Protein AF-0000000076690853 (afdb_homodimer)

Secondary structure (DSSP, 8-state):
-HHHHHHHHHHHHHHHHHHHHHHHHHHHHHHHHHHH-TTS-HHHHHHHHHHHHHHHHHHHHHHHHHIIIIIITTT-GGGTT----/-HHHHHHHHHHHHHHHHHHHHHHHHHHHHHHHHHHH-TTS-HHHHHHHHHHHHHHHHHHHHHHHHHIIIIIITTT-GGGTT----

Solvent-accessible surface area (backbone atoms only — not comparable to full-atom values): 9169 Å² total; per-residue (Å²): 121,68,64,60,50,32,48,54,52,36,50,50,50,53,50,41,52,51,46,30,21,49,44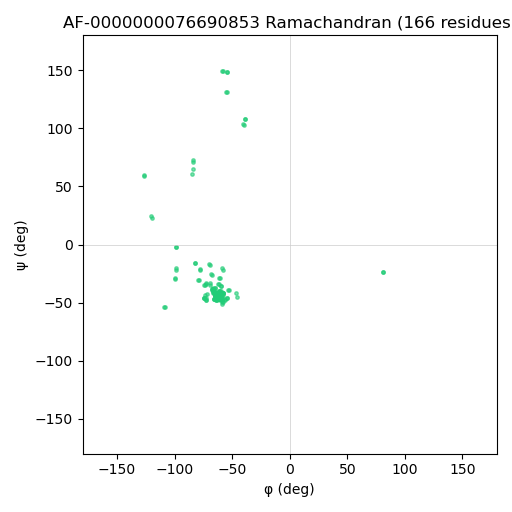,20,27,50,50,49,50,50,55,47,44,56,72,73,48,71,80,54,55,66,67,60,54,48,49,54,52,49,52,49,51,51,46,51,51,54,41,49,50,42,52,51,49,47,44,46,50,58,43,75,37,49,46,39,68,80,63,64,71,64,61,88,124,125,67,66,61,49,32,49,53,54,39,49,50,50,52,50,40,52,50,46,31,21,51,44,20,27,49,50,50,51,50,55,48,44,56,70,73,48,72,80,55,56,68,68,60,54,49,49,55,51,48,53,49,51,52,46,51,52,53,41,49,52,42,51,52,50,48,43,47,51,59,43,75,35,49,47,40,68,80,63,64,70,63,60,88,124

Foldseek 3Di:
DVVVCCVVVVVLVVVLVVLVVVLVVLVVVLVVCCVPCVPDDPVVNVVSVVVNVVSVVVSVVSVVLCCCVCPVCNPVVVVVPCPPD/DPVVCCVVVVVLVVVLVVLVVVLVVLVVVLVVCCVPCVPDDPVVNVVSVVVNVVSVVVSVVSVVLCCCVCPVCNPVVVVVPCPPD

Structure (mmCIF, N/CA/C/O backbone):
data_AF-0000000076690853-model_v1
#
loop_
_entity.id
_entity.type
_entity.pdbx_description
1 polymer 'Uncharacterized protein'
#
loop_
_atom_site.group_PDB
_atom_site.id
_atom_site.type_symbol
_atom_site.label_atom_id
_atom_site.label_alt_id
_atom_site.label_comp_id
_atom_site.label_asym_id
_atom_site.label_entity_id
_atom_site.label_seq_id
_atom_site.pdbx_PDB_ins_code
_atom_site.Cartn_x
_atom_site.Cartn_y
_atom_site.Cartn_z
_atom_site.occupancy
_atom_site.B_iso_or_equiv
_atom_site.auth_seq_id
_atom_site.auth_comp_id
_atom_site.auth_asym_id
_atom_site.auth_atom_id
_atom_site.pdbx_PDB_model_num
ATOM 1 N N . MET A 1 1 ? -2.826 19.141 23.984 1 40.16 1 MET A N 1
ATOM 2 C CA . MET A 1 1 ? -3.693 18.828 22.859 1 40.16 1 MET A CA 1
ATOM 3 C C . MET A 1 1 ? -2.967 17.953 21.844 1 40.16 1 MET A C 1
ATOM 5 O O . MET A 1 1 ? -3.541 17.578 20.828 1 40.16 1 MET A O 1
ATOM 9 N N . SER A 1 2 ? -1.545 18.219 21.719 1 51.78 2 SER A N 1
ATOM 10 C CA . SER A 1 2 ? -0.479 17.844 20.797 1 51.78 2 SER A CA 1
ATOM 11 C C . SER A 1 2 ? -0.319 16.328 20.719 1 51.78 2 SER A C 1
ATOM 13 O O . SER A 1 2 ? -0.206 15.758 19.625 1 51.78 2 SER A O 1
ATOM 15 N N . GLN A 1 3 ? -0.373 15.719 22 1 55.03 3 GLN A N 1
ATOM 16 C CA . GLN A 1 3 ? -0.066 14.297 22.078 1 55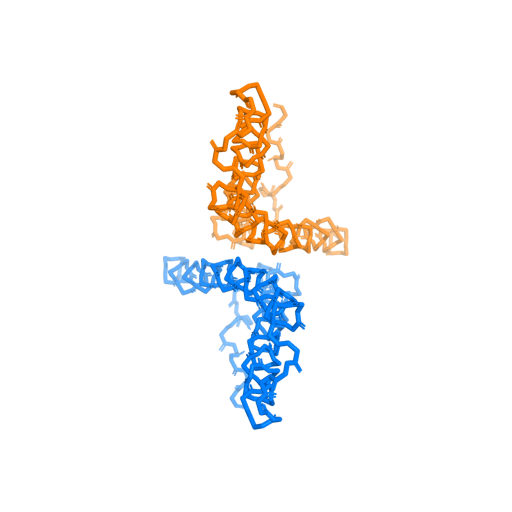.03 3 GLN A CA 1
ATOM 17 C C . GLN A 1 3 ? -1.212 13.453 21.531 1 55.03 3 GLN A C 1
ATOM 19 O O . GLN A 1 3 ? -0.983 12.492 20.797 1 55.03 3 GLN A O 1
ATOM 24 N N . LEU A 1 4 ? -2.445 13.766 21.922 1 53.78 4 LEU A N 1
ATOM 25 C CA . LEU A 1 4 ? -3.621 13.008 21.516 1 53.78 4 LEU A CA 1
ATOM 26 C C . LEU A 1 4 ? -3.828 13.102 20 1 53.78 4 LEU A C 1
ATOM 28 O O . LEU A 1 4 ? -4.188 12.117 19.359 1 53.78 4 LEU A O 1
ATOM 32 N N . MET A 1 5 ? -3.643 14.312 19.531 1 58.56 5 MET A N 1
ATOM 33 C CA . MET A 1 5 ? -3.779 14.477 18.094 1 58.56 5 MET A CA 1
ATOM 34 C C . MET A 1 5 ? -2.752 13.625 17.344 1 58.56 5 MET A C 1
ATOM 36 O O . MET A 1 5 ? -3.062 13.031 16.312 1 58.56 5 MET A O 1
ATOM 40 N N . ASN A 1 6 ? -1.635 13.586 18.094 1 63.97 6 ASN A N 1
ATOM 41 C CA . ASN A 1 6 ? -0.588 12.766 17.484 1 63.97 6 ASN A CA 1
ATOM 42 C C . ASN A 1 6 ? -0.953 11.289 17.5 1 63.97 6 ASN A C 1
ATOM 44 O O . ASN A 1 6 ? -0.73 10.578 16.516 1 63.97 6 ASN A O 1
ATOM 48 N N . ASP A 1 7 ? -1.689 11.008 18.641 1 75.94 7 ASP A N 1
ATOM 49 C CA . ASP A 1 7 ? -1.991 9.586 18.766 1 75.94 7 ASP A CA 1
ATOM 50 C C . ASP A 1 7 ? -3.07 9.172 17.766 1 75.94 7 ASP A C 1
ATOM 52 O O . ASP A 1 7 ? -2.949 8.133 17.109 1 75.94 7 ASP A O 1
ATOM 56 N N . THR A 1 8 ? -4.074 10.008 17.656 1 80.56 8 THR A N 1
ATOM 57 C CA . THR A 1 8 ? -5.191 9.641 16.797 1 80.56 8 THR A CA 1
ATOM 58 C C . THR A 1 8 ? -4.789 9.734 15.32 1 80.56 8 THR A C 1
ATOM 60 O O . THR A 1 8 ? -4.965 8.781 14.562 1 80.56 8 THR A O 1
ATOM 63 N N . TYR A 1 9 ? -4.164 10.844 14.984 1 83.81 9 TYR A N 1
ATOM 64 C CA . TYR A 1 9 ? -3.801 11.039 13.586 1 83.81 9 TYR A CA 1
ATOM 65 C C . TYR A 1 9 ? -2.648 10.125 13.195 1 83.81 9 TYR A C 1
ATOM 67 O O . TYR A 1 9 ? -2.588 9.648 12.055 1 83.81 9 TYR A O 1
ATOM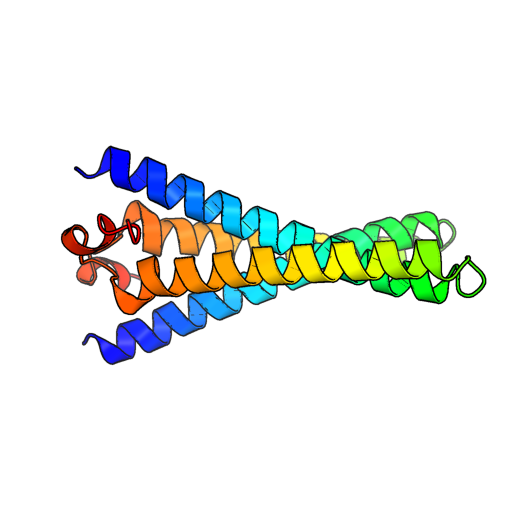 75 N N . GLY A 1 10 ? -1.83 9.945 14.18 1 88.81 10 GLY A N 1
ATOM 76 C CA . GLY A 1 10 ? -0.761 8.984 13.93 1 88.81 10 GLY A CA 1
ATOM 77 C C . GLY A 1 10 ? -1.261 7.57 13.727 1 88.81 10 GLY A C 1
ATOM 78 O O . GLY A 1 10 ? -0.821 6.875 12.812 1 88.81 10 GLY A O 1
ATOM 79 N N . ALA A 1 11 ? -2.094 7.184 14.57 1 91.56 11 ALA A N 1
ATOM 80 C CA . ALA A 1 11 ? -2.678 5.852 14.445 1 91.56 11 ALA A CA 1
ATOM 81 C C . ALA A 1 11 ? -3.428 5.703 13.125 1 91.56 11 ALA A C 1
ATOM 83 O O . ALA A 1 11 ? -3.334 4.664 12.461 1 91.56 11 ALA A O 1
ATOM 84 N N . PHE A 1 12 ? -4.168 6.703 12.773 1 91.75 12 PHE A N 1
ATOM 85 C CA . PHE A 1 12 ? -4.906 6.664 11.516 1 91.75 12 PHE A CA 1
ATOM 86 C C . PHE A 1 12 ? -3.951 6.582 10.328 1 91.75 12 PHE A C 1
ATOM 88 O O . PHE A 1 12 ? -4.191 5.828 9.383 1 91.75 12 PHE A O 1
ATOM 95 N N . LEU A 1 13 ? -2.885 7.359 10.383 1 93.56 13 LEU A N 1
ATOM 96 C CA . LEU A 1 13 ? -1.903 7.328 9.305 1 93.56 13 LEU A CA 1
ATOM 97 C C . LEU A 1 13 ? -1.302 5.938 9.156 1 93.56 13 LEU A C 1
ATOM 99 O O . LEU A 1 13 ? -1.271 5.383 8.055 1 93.56 13 LEU A O 1
ATOM 103 N N . ILE A 1 14 ? -0.894 5.332 10.242 1 95.69 14 ILE A N 1
ATOM 104 C CA . ILE A 1 14 ? -0.292 4.004 10.195 1 95.69 14 ILE A CA 1
ATOM 105 C C . ILE A 1 14 ? -1.308 2.992 9.664 1 95.69 14 ILE A C 1
ATOM 107 O O . ILE A 1 14 ? -0.981 2.162 8.812 1 95.69 14 ILE A O 1
ATOM 111 N N . GLY A 1 15 ? -2.5 3.092 10.172 1 96.19 15 GLY A N 1
ATOM 112 C CA . GLY A 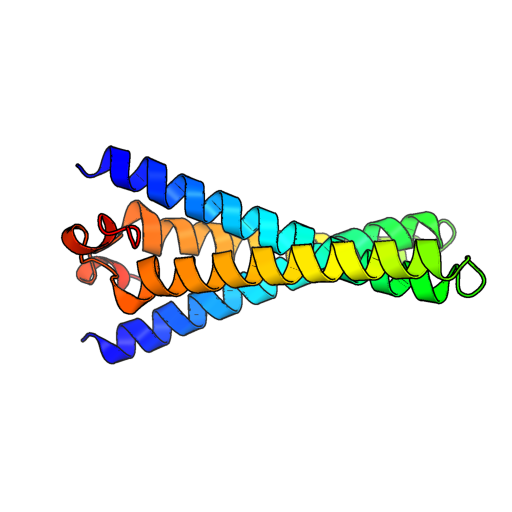1 15 ? -3.543 2.189 9.703 1 96.19 15 GLY A CA 1
ATOM 113 C C . GLY A 1 15 ? -3.812 2.305 8.219 1 96.19 15 GLY A C 1
ATOM 114 O O . GLY A 1 15 ? -3.984 1.295 7.531 1 96.19 15 GLY A O 1
ATOM 115 N N . ALA A 1 16 ? -3.855 3.465 7.754 1 97.38 16 ALA A N 1
ATOM 116 C CA . ALA A 1 16 ? -4.105 3.695 6.332 1 97.38 16 ALA A CA 1
ATOM 117 C C . ALA A 1 16 ? -2.957 3.168 5.48 1 97.38 16 ALA A C 1
ATOM 119 O O . ALA A 1 16 ? -3.182 2.619 4.398 1 97.38 16 ALA A O 1
ATOM 120 N N . LEU A 1 17 ? -1.739 3.354 5.914 1 97.88 17 LEU A N 1
ATOM 121 C CA . LEU A 1 17 ? -0.58 2.861 5.176 1 97.88 17 LEU A CA 1
ATOM 122 C C . LEU A 1 17 ? -0.568 1.338 5.137 1 97.88 17 LEU A C 1
ATOM 124 O O . LEU A 1 17 ? -0.312 0.742 4.086 1 97.88 17 LEU A O 1
ATOM 128 N N . VAL A 1 18 ? -0.886 0.718 6.227 1 97.5 18 VAL A N 1
ATOM 129 C CA . VAL A 1 18 ? -0.954 -0.738 6.297 1 97.5 18 VAL A CA 1
ATOM 130 C C . VAL A 1 18 ? -2.082 -1.246 5.402 1 97.5 18 VAL A C 1
ATOM 132 O O . VAL A 1 18 ? -1.9 -2.203 4.645 1 97.5 18 VAL A O 1
ATOM 135 N N . ALA A 1 19 ? -3.199 -0.619 5.52 1 98.19 19 ALA A N 1
ATOM 136 C CA . ALA A 1 19 ? -4.328 -1.001 4.672 1 98.19 19 ALA A CA 1
ATOM 137 C C . ALA A 1 19 ? -3.969 -0.882 3.193 1 98.19 19 ALA A C 1
ATOM 139 O O . ALA A 1 19 ? -4.344 -1.736 2.387 1 98.19 19 ALA A O 1
ATOM 140 N N . THR A 1 20 ? -3.283 0.15 2.807 1 98.5 20 THR A N 1
ATOM 141 C CA . THR A 1 20 ? -2.859 0.351 1.424 1 98.5 20 THR A CA 1
ATOM 142 C C . THR A 1 20 ? -1.92 -0.765 0.978 1 98.5 20 THR A C 1
ATOM 144 O O . THR A 1 20 ? -2.051 -1.287 -0.131 1 98.5 20 THR A O 1
ATOM 147 N N . PHE A 1 21 ? -0.998 -1.141 1.858 1 98.31 21 PHE A N 1
ATOM 148 C CA . PHE A 1 21 ? -0.069 -2.232 1.592 1 98.31 21 PHE A CA 1
ATOM 149 C C . PHE A 1 21 ? -0.82 -3.539 1.364 1 98.31 21 PHE A C 1
ATOM 151 O O . PHE A 1 21 ? -0.569 -4.242 0.384 1 98.31 21 PHE A O 1
ATOM 158 N N . ILE A 1 22 ? -1.744 -3.814 2.195 1 98.12 22 ILE A N 1
ATOM 159 C CA . ILE A 1 22 ? -2.531 -5.039 2.115 1 98.12 22 ILE A CA 1
ATOM 160 C C . ILE A 1 22 ? -3.404 -5.012 0.862 1 98.12 22 ILE A C 1
ATOM 162 O O . ILE A 1 22 ? -3.572 -6.035 0.195 1 98.12 22 ILE A O 1
ATOM 166 N N . SER A 1 23 ? -3.898 -3.85 0.581 1 98.38 23 SER A N 1
ATOM 167 C CA . SER A 1 23 ? -4.715 -3.709 -0.619 1 98.38 23 SER A CA 1
ATOM 168 C C . SER A 1 23 ? -3.916 -4.035 -1.875 1 98.38 23 SER A C 1
ATOM 170 O O . SER A 1 23 ? -4.449 -4.609 -2.826 1 98.38 23 SER A O 1
ATOM 172 N N . GLY A 1 24 ? -2.678 -3.607 -1.961 1 98 24 GLY A N 1
ATOM 173 C CA . GLY A 1 24 ? -1.812 -4.023 -3.053 1 98 24 GLY A CA 1
ATOM 174 C C . GLY A 1 24 ? -1.676 -5.531 -3.166 1 98 24 GLY A C 1
ATOM 175 O O . GLY A 1 24 ? -1.86 -6.094 -4.246 1 98 24 GLY A O 1
ATOM 176 N N . MET A 1 25 ? -1.431 -6.121 -2.047 1 97.38 25 MET A N 1
ATOM 177 C CA . MET A 1 25 ? -1.332 -7.578 -2.006 1 97.38 25 MET A CA 1
ATOM 178 C C . MET A 1 25 ? -2.621 -8.227 -2.504 1 97.38 25 MET A C 1
ATOM 180 O O . MET A 1 25 ? -2.582 -9.148 -3.322 1 97.38 25 MET A O 1
ATOM 184 N N . ASN A 1 26 ? -3.734 -7.793 -1.986 1 97.88 26 ASN A N 1
ATOM 185 C CA . ASN A 1 26 ? -5.031 -8.359 -2.346 1 97.88 26 ASN A CA 1
ATOM 186 C C . ASN A 1 26 ? -5.309 -8.219 -3.838 1 97.88 26 ASN A C 1
ATOM 188 O O . ASN A 1 26 ? -5.91 -9.109 -4.449 1 97.88 26 ASN A O 1
ATOM 192 N N . THR A 1 27 ? -4.887 -7.152 -4.41 1 97.94 27 THR A N 1
ATOM 193 C CA . THR A 1 27 ? -5.082 -6.93 -5.836 1 97.94 27 THR A CA 1
ATOM 194 C C . THR A 1 27 ? -4.328 -7.977 -6.652 1 97.94 27 THR A C 1
ATOM 196 O O . THR A 1 27 ? -4.902 -8.609 -7.547 1 97.94 27 THR A O 1
ATOM 199 N N . LEU A 1 28 ? -3.066 -8.195 -6.297 1 96.94 28 LEU A N 1
ATOM 200 C CA . LEU A 1 28 ? -2.293 -9.195 -7.031 1 96.94 28 LEU A CA 1
ATOM 201 C C . LEU A 1 28 ? -2.844 -10.594 -6.797 1 96.94 28 LEU A C 1
ATOM 203 O O . LEU A 1 28 ? -2.93 -11.398 -7.73 1 96.94 28 LEU A O 1
ATOM 207 N N . GLN A 1 29 ? -3.262 -10.82 -5.578 1 95.62 29 GLN A N 1
ATOM 208 C CA . GLN A 1 29 ? -3.857 -12.117 -5.27 1 95.62 29 GLN A CA 1
ATOM 209 C C . GLN A 1 29 ? -5.102 -12.367 -6.117 1 95.62 29 GLN A C 1
ATOM 211 O O . GLN A 1 29 ? -5.328 -13.484 -6.59 1 95.62 29 GLN A O 1
ATOM 216 N N . THR A 1 30 ? -5.844 -11.359 -6.211 1 96.94 30 THR A N 1
ATOM 217 C CA . THR A 1 30 ? -7.059 -11.484 -7.008 1 96.94 30 THR A CA 1
ATOM 218 C C . THR A 1 30 ? -6.723 -11.734 -8.477 1 96.94 30 THR A C 1
ATOM 220 O O . THR A 1 30 ? -7.324 -12.602 -9.117 1 96.94 30 THR A O 1
ATOM 223 N N . ILE A 1 31 ? -5.781 -11.055 -9.031 1 95.62 31 ILE A N 1
ATOM 224 C CA . ILE A 1 31 ? -5.359 -11.242 -10.414 1 95.62 31 ILE A CA 1
ATOM 225 C C . ILE A 1 31 ? -4.871 -12.672 -10.617 1 95.62 31 ILE A C 1
ATOM 227 O O . ILE A 1 31 ? -5.254 -13.336 -11.578 1 95.62 31 ILE A O 1
ATOM 231 N N . LEU A 1 32 ? -4.129 -13.164 -9.727 1 94 32 LEU A N 1
ATOM 232 C CA . LEU A 1 32 ? -3.6 -14.523 -9.812 1 94 32 LEU A CA 1
ATOM 233 C C . LEU A 1 32 ? -4.719 -15.547 -9.688 1 94 32 LEU A C 1
ATOM 235 O O . LEU A 1 32 ? -4.68 -16.594 -10.336 1 94 32 LEU A O 1
ATOM 239 N N . TYR A 1 33 ? -5.652 -15.234 -8.805 1 95.19 33 TYR A N 1
ATOM 240 C CA . TYR A 1 33 ? -6.789 -16.125 -8.625 1 95.19 33 TYR A CA 1
ATOM 241 C C . TYR A 1 33 ? -7.488 -16.391 -9.953 1 95.19 33 TYR A C 1
ATOM 243 O O . TYR A 1 33 ? -7.762 -17.547 -10.297 1 95.19 33 TYR A O 1
ATOM 251 N N . PHE A 1 34 ? -7.734 -15.43 -10.719 1 95.62 34 PHE A N 1
ATOM 252 C CA . PHE A 1 34 ? -8.5 -15.602 -11.945 1 95.62 34 PHE A CA 1
ATOM 253 C C . PHE A 1 34 ? -7.633 -16.21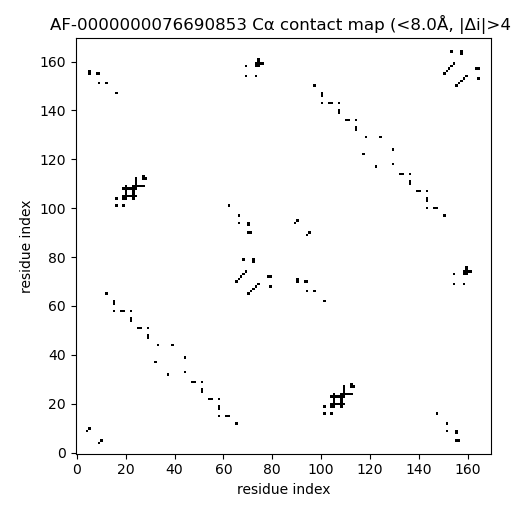9 -13.039 1 95.62 34 PHE A C 1
ATOM 255 O O . PHE A 1 34 ? -8.148 -16.812 -13.984 1 95.62 34 PHE A O 1
ATOM 262 N N . ARG A 1 35 ? -6.32 -16.078 -12.891 1 93.56 35 ARG A N 1
ATOM 263 C CA . ARG A 1 35 ? -5.402 -16.719 -13.828 1 93.56 35 ARG A CA 1
ATOM 264 C C . ARG A 1 35 ? -5.246 -18.203 -13.516 1 93.56 35 ARG A C 1
ATOM 266 O O . ARG A 1 35 ? -5.148 -19.031 -14.43 1 93.56 35 ARG A O 1
ATOM 273 N N . LEU A 1 36 ? -5.359 -18.609 -12.289 1 92.25 36 LEU A N 1
ATOM 274 C CA . LEU A 1 36 ? -5.059 -19.969 -11.867 1 92.25 36 LEU A CA 1
ATOM 275 C C . LEU A 1 36 ? -6.336 -20.781 -11.742 1 92.25 36 LEU A C 1
ATOM 277 O O . LEU A 1 36 ? -6.316 -22.016 -11.922 1 92.25 36 LEU A O 1
ATOM 281 N N . TYR A 1 37 ? -7.402 -20.156 -11.43 1 93.12 37 TYR A N 1
ATOM 282 C CA . TYR A 1 37 ? -8.641 -20.891 -11.18 1 93.12 37 TYR A CA 1
ATOM 283 C C . TYR A 1 37 ? -9.781 -20.344 -12.031 1 93.12 37 TYR A C 1
ATOM 285 O O . TYR A 1 37 ? -10.836 -19.984 -11.5 1 93.12 37 TYR A O 1
ATOM 293 N N . PRO A 1 38 ? -9.648 -20.359 -13.336 1 93 38 PRO A N 1
ATOM 294 C CA . PRO A 1 38 ? -10.68 -19.812 -14.227 1 93 38 PRO A CA 1
ATOM 295 C C . PRO A 1 38 ? -11.953 -20.672 -14.242 1 93 38 PRO A C 1
ATOM 297 O O . PRO A 1 38 ? -13.023 -20.172 -14.617 1 93 38 PRO A O 1
ATOM 300 N N . ASP A 1 39 ? -11.867 -21.891 -13.773 1 95.88 39 ASP A N 1
ATOM 301 C CA . ASP A 1 39 ? -12.992 -22.812 -13.883 1 95.88 39 ASP A CA 1
ATOM 302 C C . ASP A 1 39 ? -13.789 -22.859 -12.578 1 95.88 39 ASP A C 1
ATOM 304 O O . ASP A 1 39 ? -14.781 -23.578 -12.484 1 95.88 39 ASP A O 1
ATOM 308 N N . ASP A 1 40 ? -13.398 -22.188 -11.625 1 95.31 40 ASP A N 1
ATOM 309 C CA . ASP A 1 40 ? -14.125 -22.156 -10.359 1 95.31 40 ASP A CA 1
ATOM 310 C C . ASP A 1 40 ? -15.555 -21.672 -10.562 1 95.31 40 ASP A C 1
ATOM 312 O O . ASP A 1 40 ? -15.828 -20.906 -11.492 1 95.31 40 ASP A O 1
ATOM 316 N N . PRO A 1 41 ? -16.422 -22.141 -9.766 1 96.69 41 PRO A N 1
ATOM 317 C CA . PRO A 1 41 ? -17.812 -21.688 -9.867 1 96.69 41 PRO A CA 1
ATOM 318 C C . PRO A 1 41 ? -17.938 -20.172 -9.797 1 96.69 41 PRO A C 1
ATOM 320 O O . PRO A 1 41 ? -17.141 -19.5 -9.133 1 96.69 41 PRO A O 1
ATOM 323 N N . SER A 1 42 ? -18.906 -19.672 -10.469 1 96.12 42 SER A N 1
ATOM 324 C CA . SER A 1 42 ? -19.125 -18.234 -10.586 1 96.12 42 SER A CA 1
ATOM 325 C C . SER A 1 42 ? -19.359 -17.594 -9.219 1 96.12 42 SER A C 1
ATOM 327 O O . SER A 1 42 ? -18.984 -16.453 -8.992 1 96.12 42 SER A O 1
ATOM 329 N N . LYS A 1 43 ? -19.906 -18.375 -8.305 1 96.81 43 LYS A N 1
ATOM 330 C CA . LYS A 1 43 ? -20.172 -17.844 -6.977 1 96.81 43 LYS A CA 1
ATOM 331 C C . LYS A 1 43 ? -18.891 -17.484 -6.254 1 96.81 43 LYS A C 1
ATOM 333 O O . LYS A 1 43 ? -18.797 -16.453 -5.59 1 96.81 43 LYS A O 1
ATOM 338 N N . LEU A 1 44 ? -17.875 -18.375 -6.324 1 96 44 LEU A N 1
ATOM 339 C CA . LEU A 1 44 ? -16.578 -18.125 -5.703 1 96 44 LEU A CA 1
ATOM 340 C C . LEU A 1 44 ? -15.867 -16.953 -6.383 1 96 44 LEU A C 1
ATOM 342 O O . LEU A 1 44 ? -15.281 -16.109 -5.715 1 96 44 LEU A O 1
ATOM 346 N N . GLN A 1 45 ? -15.945 -16.922 -7.637 1 97.12 45 GLN A N 1
ATOM 347 C CA . GLN A 1 45 ? -15.367 -15.82 -8.391 1 97.12 45 GLN A CA 1
ATOM 348 C C . GLN A 1 45 ? -16 -14.484 -7.992 1 97.12 45 GLN A C 1
ATOM 350 O O . GLN A 1 45 ? -15.305 -13.484 -7.848 1 97.12 45 GLN A O 1
ATOM 355 N N . ALA A 1 46 ? -17.234 -14.539 -7.812 1 96.94 46 ALA A N 1
ATOM 356 C CA . ALA A 1 46 ? -17.953 -13.328 -7.402 1 96.94 46 ALA A CA 1
ATOM 357 C C . ALA A 1 46 ? -17.516 -12.875 -6.012 1 96.94 46 ALA A C 1
ATOM 359 O O . ALA A 1 46 ? -17.391 -11.68 -5.75 1 96.94 46 ALA A O 1
ATOM 360 N N . LEU A 1 47 ? -17.266 -13.828 -5.141 1 97.19 47 LEU A N 1
ATOM 361 C CA . LEU A 1 47 ? -16.828 -13.516 -3.787 1 97.19 47 LEU A CA 1
ATOM 362 C C . LEU A 1 47 ? -15.453 -12.836 -3.809 1 97.19 47 LEU A C 1
ATOM 364 O O . LEU A 1 47 ? -15.242 -11.836 -3.115 1 97.19 47 LEU A O 1
ATOM 368 N N . VAL A 1 48 ? -14.586 -13.352 -4.605 1 97.06 48 VAL A N 1
ATOM 369 C CA . VAL A 1 48 ? -13.242 -12.805 -4.719 1 97.06 48 VAL A CA 1
ATOM 370 C C . VAL A 1 48 ? -13.312 -11.367 -5.234 1 97.06 48 VAL A C 1
ATOM 372 O O . VAL A 1 48 ? -12.648 -10.477 -4.699 1 97.06 48 VAL A O 1
ATOM 375 N N . VAL A 1 49 ? -14.117 -11.117 -6.211 1 97.31 49 VAL A N 1
ATOM 376 C CA . VAL A 1 49 ? -14.273 -9.789 -6.785 1 97.31 49 VAL A CA 1
ATOM 377 C C . VAL A 1 49 ? -14.891 -8.852 -5.75 1 97.31 49 VAL A C 1
ATOM 379 O O . VAL A 1 49 ? -14.484 -7.691 -5.629 1 97.31 49 VAL A O 1
ATOM 382 N N . ALA A 1 50 ? -15.844 -9.367 -5.027 1 97.81 50 ALA A N 1
ATOM 383 C CA . ALA A 1 50 ? -16.516 -8.547 -4.016 1 97.81 50 ALA A CA 1
ATOM 384 C C . ALA A 1 50 ? -15.539 -8.117 -2.928 1 97.81 50 ALA A C 1
ATOM 386 O O . ALA A 1 50 ? -15.555 -6.961 -2.496 1 97.81 50 ALA A O 1
ATOM 387 N N . VAL A 1 51 ? -14.711 -9.039 -2.449 1 97.88 51 VAL A N 1
ATOM 388 C CA . VAL A 1 51 ? -13.727 -8.734 -1.417 1 97.88 51 VAL A CA 1
ATOM 389 C C . VAL A 1 51 ? -12.75 -7.68 -1.931 1 97.88 51 VAL A C 1
ATOM 391 O O . VAL A 1 51 ? -12.406 -6.738 -1.211 1 97.88 51 VAL A O 1
ATOM 394 N N . LEU A 1 52 ? -12.312 -7.84 -3.174 1 98 52 LEU A N 1
ATOM 395 C CA . LEU A 1 52 ? -11.406 -6.859 -3.764 1 98 52 LEU A CA 1
ATOM 396 C C . LEU A 1 52 ? -12.062 -5.48 -3.822 1 98 52 LEU A C 1
ATOM 398 O O . LEU A 1 52 ? -11.438 -4.477 -3.469 1 98 52 LEU A O 1
ATOM 402 N N . CYS A 1 53 ? -13.32 -5.453 -4.289 1 97.81 53 CYS A N 1
ATOM 403 C CA . CYS A 1 53 ? -14.039 -4.188 -4.418 1 97.81 53 CYS A CA 1
ATOM 404 C C . CYS A 1 53 ? -14.203 -3.514 -3.062 1 97.81 53 CYS A C 1
ATOM 406 O O . CYS A 1 53 ? -14.016 -2.303 -2.938 1 97.81 53 CYS A O 1
ATOM 408 N N . LEU A 1 54 ? -14.57 -4.273 -2.066 1 98.19 54 LEU A N 1
ATOM 409 C CA . LEU A 1 54 ? -14.719 -3.736 -0.718 1 98.19 54 LEU A CA 1
ATOM 410 C C . LEU A 1 54 ? -13.398 -3.201 -0.19 1 98.19 54 LEU A C 1
ATOM 412 O O . LEU A 1 54 ? -13.352 -2.121 0.404 1 98.19 54 LEU A O 1
ATOM 416 N N . ASP A 1 55 ? -12.406 -3.967 -0.417 1 98.25 55 ASP A N 1
ATOM 417 C CA . ASP A 1 55 ? -11.07 -3.582 0.032 1 98.25 55 ASP A CA 1
ATOM 418 C C . ASP A 1 55 ? -10.617 -2.289 -0.642 1 98.25 55 ASP A C 1
ATOM 420 O O . ASP A 1 55 ? -10.117 -1.376 0.024 1 98.25 55 ASP A O 1
ATOM 424 N N . LEU A 1 56 ? -10.781 -2.119 -1.978 1 97.62 56 LEU A N 1
ATOM 425 C CA . LEU A 1 56 ? -10.375 -0.93 -2.719 1 97.62 56 LEU A CA 1
ATOM 426 C C . LEU A 1 56 ? -11.203 0.28 -2.297 1 97.62 56 LEU A C 1
ATOM 428 O O . LEU A 1 56 ? -10.68 1.394 -2.209 1 97.62 56 LEU A O 1
ATOM 432 N N . ALA A 1 57 ? -12.5 0.056 -2.059 1 97.31 57 ALA A N 1
ATOM 433 C CA . ALA A 1 57 ? -13.352 1.137 -1.577 1 97.31 57 ALA A CA 1
ATOM 434 C C . ALA A 1 57 ? -12.906 1.625 -0.203 1 97.31 57 ALA A C 1
ATOM 436 O O . ALA A 1 57 ? -12.789 2.832 0.028 1 97.31 57 ALA A O 1
ATOM 437 N N . HIS A 1 58 ? -12.672 0.597 0.661 1 97.75 58 HIS A N 1
ATOM 438 C CA . HIS A 1 58 ? -12.195 0.913 2.004 1 97.75 58 HIS A CA 1
ATOM 439 C C . HIS A 1 58 ? -10.875 1.67 1.954 1 97.75 58 HIS A C 1
ATOM 441 O O . HIS A 1 58 ? -10.719 2.697 2.617 1 97.75 58 HIS A O 1
ATOM 447 N N . THR A 1 59 ? -9.93 1.231 1.152 1 97.5 59 THR A N 1
ATOM 448 C CA . THR A 1 59 ? -8.633 1.878 0.993 1 97.5 59 THR A CA 1
ATOM 449 C C . THR A 1 59 ? -8.789 3.271 0.393 1 97.5 59 THR A C 1
ATOM 451 O O . THR A 1 59 ? -8.117 4.215 0.812 1 97.5 59 THR A O 1
ATOM 454 N N . GLY A 1 60 ? -9.656 3.424 -0.607 1 97.38 60 GLY A N 1
ATOM 455 C CA . GLY A 1 60 ? -9.938 4.727 -1.182 1 97.38 60 GLY A CA 1
ATOM 456 C C . GLY A 1 60 ? -10.461 5.727 -0.164 1 97.38 60 GLY A C 1
ATOM 457 O O . GLY A 1 60 ? -10.109 6.906 -0.209 1 97.38 60 GLY A O 1
ATOM 458 N N . LEU A 1 61 ? -11.328 5.297 0.693 1 96.81 61 LEU A N 1
ATOM 459 C CA . LEU A 1 61 ? -11.844 6.152 1.755 1 96.81 61 LEU A CA 1
ATOM 460 C C . LEU A 1 61 ? -10.727 6.613 2.678 1 96.81 61 LEU A C 1
ATOM 462 O O . LEU A 1 61 ? -10.711 7.766 3.117 1 96.81 61 LEU A O 1
ATOM 466 N N . HIS A 1 62 ? -9.781 5.668 2.982 1 97.25 62 HIS A N 1
ATOM 467 C CA . HIS A 1 62 ? -8.625 6.047 3.789 1 97.25 62 HIS A CA 1
ATOM 468 C C . HIS A 1 62 ? -7.801 7.129 3.098 1 97.25 62 HIS A C 1
ATOM 470 O O . HIS A 1 62 ? -7.375 8.094 3.736 1 97.25 62 HIS A O 1
ATOM 476 N N . TRP A 1 63 ? -7.621 6.973 1.808 1 96.88 63 TRP A N 1
ATOM 477 C CA . TRP A 1 63 ? -6.84 7.949 1.059 1 96.88 63 TRP A CA 1
ATOM 478 C C . TRP A 1 63 ? -7.527 9.312 1.058 1 96.88 63 TRP A C 1
ATOM 480 O O . TRP A 1 63 ? -6.875 10.344 1.227 1 96.88 63 TRP A O 1
ATOM 490 N N . ASP A 1 64 ? -8.82 9.32 0.87 1 95.25 64 ASP A N 1
ATOM 491 C CA . ASP A 1 64 ? -9.594 10.562 0.903 1 95.25 64 ASP A CA 1
ATOM 492 C C . ASP A 1 64 ? -9.461 11.258 2.258 1 95.25 64 ASP A C 1
ATOM 494 O O . ASP A 1 64 ? -9.273 12.469 2.322 1 95.25 64 ASP A O 1
ATOM 498 N N . THR A 1 65 ? -9.578 10.461 3.264 1 93.31 65 THR A N 1
ATOM 499 C CA . THR A 1 65 ? -9.5 11.016 4.613 1 93.31 65 THR A CA 1
ATOM 500 C C . THR A 1 65 ? -8.102 11.555 4.895 1 93.31 65 THR A C 1
ATOM 502 O O . THR A 1 65 ? -7.953 12.617 5.5 1 93.31 65 THR A O 1
ATOM 505 N N . LEU A 1 66 ? -7.09 10.852 4.445 1 92.94 66 LEU A N 1
ATOM 506 C CA . LEU A 1 66 ? -5.727 11.344 4.594 1 92.94 66 LEU A CA 1
ATOM 507 C C . LEU A 1 66 ? -5.547 12.672 3.877 1 92.94 66 LEU A C 1
ATOM 509 O O . LEU A 1 66 ? -4.918 13.594 4.41 1 92.94 66 LEU A O 1
ATOM 513 N N . TRP A 1 67 ? -6.082 12.719 2.658 1 92.25 67 TRP A N 1
ATOM 514 C CA . TRP A 1 67 ? -5.996 13.961 1.896 1 92.25 67 TRP A CA 1
ATOM 515 C C . TRP A 1 67 ? -6.66 15.109 2.648 1 92.25 67 TRP A C 1
ATOM 517 O O . TRP A 1 67 ? -6.078 16.188 2.775 1 92.25 67 TRP A O 1
ATOM 527 N N . TYR A 1 68 ? -7.797 14.883 3.133 1 87.88 68 TYR A N 1
ATOM 528 C CA . TYR A 1 68 ? -8.578 15.891 3.844 1 87.88 68 TYR A CA 1
ATOM 529 C C . TYR A 1 68 ? -7.836 16.375 5.086 1 87.88 68 TYR A C 1
ATOM 531 O O . TYR A 1 68 ? -7.73 17.578 5.32 1 87.88 68 TYR A O 1
ATOM 539 N N . ILE A 1 69 ? -7.332 15.438 5.844 1 84.38 69 ILE A N 1
ATOM 540 C CA . ILE A 1 69 ? -6.727 15.773 7.129 1 84.38 69 ILE A CA 1
ATOM 541 C C . ILE A 1 69 ? -5.359 16.422 6.902 1 84.38 69 ILE A C 1
ATOM 543 O O . ILE A 1 69 ? -5.059 17.469 7.48 1 84.38 69 ILE A O 1
ATOM 547 N N . PHE A 1 70 ? -4.539 15.867 6.039 1 85.19 70 PHE A N 1
ATOM 548 C CA . PHE A 1 70 ? -3.129 16.234 6.012 1 85.19 70 PHE A CA 1
ATOM 549 C C . PHE A 1 70 ? -2.861 17.266 4.906 1 85.19 70 PHE A C 1
ATOM 551 O O . PHE A 1 70 ? -1.84 17.953 4.926 1 85.19 70 PHE A O 1
ATOM 558 N N . ILE A 1 71 ? -3.678 17.344 3.949 1 85.75 71 ILE A N 1
ATOM 559 C CA . ILE A 1 71 ? -3.414 18.281 2.854 1 85.75 71 ILE A CA 1
ATOM 560 C C . ILE A 1 71 ? -4.387 19.453 2.93 1 85.75 71 ILE A C 1
ATOM 562 O O . ILE A 1 71 ? -3.963 20.609 2.994 1 85.75 71 ILE A O 1
ATOM 566 N N . GLU A 1 72 ? -5.641 19.219 2.982 1 83.06 72 GLU A N 1
ATOM 567 C CA . GLU A 1 72 ? -6.621 20.297 2.961 1 83.06 72 GLU A CA 1
ATOM 568 C C . GLU A 1 72 ? -6.668 21.031 4.301 1 83.06 72 GLU A C 1
ATOM 570 O O . GLU A 1 72 ? -6.879 22.234 4.344 1 83.06 72 GLU A O 1
ATOM 575 N N . ASN A 1 73 ? -6.473 20.344 5.426 1 75.19 73 ASN A N 1
ATOM 576 C CA . ASN A 1 73 ? -6.621 20.953 6.742 1 75.19 73 ASN A CA 1
ATOM 577 C C . ASN A 1 73 ? -5.324 20.891 7.543 1 75.19 73 ASN A C 1
ATOM 579 O O . ASN A 1 73 ? -5.352 20.844 8.773 1 75.19 73 ASN A O 1
ATOM 583 N N . PHE A 1 74 ? -4.289 20.766 6.68 1 66.5 74 PHE A N 1
ATOM 584 C CA . PHE A 1 74 ? -2.988 20.719 7.332 1 66.5 74 PHE A CA 1
ATOM 585 C C . PHE A 1 74 ? -2.785 21.922 8.242 1 66.5 74 PHE A C 1
ATOM 587 O O . PHE A 1 74 ? -2.988 23.062 7.828 1 66.5 74 PHE A O 1
ATOM 594 N N . GLY A 1 75 ? -2.342 21.641 9.492 1 59.12 75 GLY A N 1
ATOM 595 C CA . GLY A 1 75 ? -2.043 22.703 10.445 1 59.12 75 GLY A CA 1
ATOM 596 C C . GLY A 1 75 ? -3.279 23.25 11.133 1 59.12 75 GLY A C 1
ATOM 597 O O . GLY A 1 75 ? -3.182 24.141 11.969 1 59.12 75 GLY A O 1
ATOM 598 N N . ASN A 1 76 ? -4.465 23.094 10.477 1 54.47 76 ASN A N 1
ATOM 599 C CA . ASN A 1 76 ? -5.652 23.594 11.172 1 54.47 76 ASN A CA 1
ATOM 600 C C . ASN A 1 76 ? -6.184 22.562 12.172 1 54.47 76 ASN A C 1
ATOM 602 O O . ASN A 1 76 ? -7.012 21.719 11.82 1 54.47 76 ASN A O 1
ATOM 606 N N . PRO A 1 77 ? -5.445 22.391 13.305 1 48.97 77 PRO A N 1
ATOM 607 C CA . PRO A 1 77 ? -5.938 21.438 14.297 1 48.97 77 PRO A CA 1
ATOM 608 C C . PRO A 1 77 ? -7.426 21.594 14.578 1 48.97 77 PRO A C 1
ATOM 610 O O . PRO A 1 77 ? -8.086 20.641 14.992 1 48.97 77 PRO A O 1
ATOM 613 N N . ASN A 1 78 ? -7.891 22.797 14.742 1 44.03 78 ASN A N 1
ATOM 614 C CA . ASN A 1 78 ? -9.289 23.016 15.094 1 44.03 78 ASN A CA 1
ATOM 615 C C . ASN A 1 78 ? -10.227 22.297 14.133 1 44.03 78 ASN A C 1
ATOM 617 O O . ASN A 1 78 ? -11.359 21.969 14.492 1 44.03 78 ASN A O 1
ATOM 621 N N . GLN A 1 79 ? -9.938 22.281 12.922 1 42.78 79 GLN A N 1
A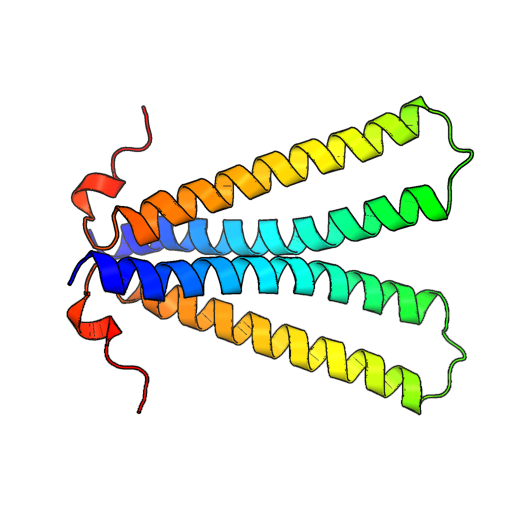TOM 622 C CA . GLN A 1 79 ? -10.906 21.703 11.992 1 42.78 79 GLN A CA 1
ATOM 623 C C . GLN A 1 79 ? -10.781 20.188 11.945 1 42.78 79 GLN A C 1
ATOM 625 O O . GLN A 1 79 ? -11.555 19.516 11.266 1 42.78 79 GLN A O 1
ATOM 630 N N . MET A 1 80 ? -9.852 19.594 12.359 1 42.31 80 MET A N 1
ATOM 631 C CA . MET A 1 80 ? -9.766 18.141 12.344 1 42.31 80 MET A CA 1
ATOM 632 C C . MET A 1 80 ? -10.781 17.531 13.305 1 42.31 80 MET A C 1
ATOM 634 O O . MET A 1 80 ? -10.93 16.297 13.359 1 42.31 80 MET A O 1
ATOM 638 N N . ASP A 1 81 ? -11.172 18.141 14.266 1 37.22 81 ASP A N 1
ATOM 639 C CA . ASP A 1 81 ? -12.195 17.625 15.164 1 37.22 81 ASP A CA 1
ATOM 640 C C . ASP A 1 81 ? -13.492 17.328 14.414 1 37.22 81 ASP A C 1
ATOM 642 O O . ASP A 1 81 ? -14.453 16.828 15.008 1 37.22 81 ASP A O 1
ATOM 646 N N . VAL A 1 82 ? -13.766 17.922 13.242 1 33.84 82 VAL A N 1
ATOM 647 C CA . VAL A 1 82 ? -15.117 17.734 12.734 1 33.84 82 VAL A CA 1
ATOM 648 C C . VAL A 1 82 ? -15.203 16.406 11.984 1 33.84 82 VAL A C 1
ATOM 650 O O . VAL A 1 82 ? -14.703 16.281 10.867 1 33.84 82 VAL A O 1
ATOM 653 N N . ILE A 1 83 ? -15.07 15.227 12.469 1 37.22 83 ILE A N 1
ATOM 654 C CA . ILE A 1 83 ? -15.672 14.039 11.875 1 37.22 83 ILE A CA 1
ATOM 655 C C . ILE A 1 83 ? -17.062 14.375 11.352 1 37.22 83 ILE A C 1
ATOM 657 O O . ILE A 1 83 ? -17.875 14.961 12.07 1 37.22 83 ILE A O 1
ATOM 661 N N . PRO A 1 84 ? -17.266 14.445 9.922 1 33.81 84 PRO A N 1
ATOM 662 C CA . PRO A 1 84 ? -18.672 14.719 9.617 1 33.81 84 PRO A CA 1
ATOM 663 C C . PRO A 1 84 ? -19.625 13.953 10.531 1 33.81 84 PRO A C 1
ATOM 665 O O . PRO A 1 84 ? -19.453 12.758 10.766 1 33.81 84 PRO A O 1
ATOM 668 N N . LYS A 1 85 ? -20.203 14.727 11.555 1 28.23 85 LYS A N 1
ATOM 669 C CA . LYS A 1 85 ? -21.312 14.102 12.273 1 28.23 85 LYS A CA 1
ATOM 670 C C . LYS A 1 85 ? -22.328 13.523 11.297 1 28.23 85 LYS A C 1
ATOM 672 O O . LYS A 1 85 ? -22.625 14.133 10.266 1 28.23 85 LYS A O 1
ATOM 677 N N . MET B 1 1 ? 1.256 30.859 0.554 1 39.19 1 MET B N 1
ATOM 678 C CA . MET B 1 1 ? 2.152 29.797 1.005 1 39.19 1 MET B CA 1
ATOM 679 C C . MET B 1 1 ? 1.548 28.422 0.742 1 39.19 1 MET B C 1
ATOM 681 O O . MET B 1 1 ? 2.111 27.406 1.145 1 39.19 1 MET B O 1
ATOM 685 N N . SER B 1 2 ? 0.087 28.328 0.875 1 51.19 2 SER B N 1
ATOM 686 C CA . SER B 1 2 ? -1.004 27.359 1.041 1 51.19 2 SER B CA 1
ATOM 687 C C . SER B 1 2 ? -1.036 26.359 -0.103 1 51.19 2 SER B C 1
ATOM 689 O O . SER B 1 2 ? -1.153 25.156 0.128 1 51.19 2 SER B O 1
ATOM 691 N N . GLN B 1 3 ? -1.018 26.984 -1.369 1 54.84 3 GLN B N 1
ATOM 692 C CA . GLN B 1 3 ? -1.239 26.156 -2.555 1 54.84 3 GLN B CA 1
ATOM 693 C C . GLN B 1 3 ? -0.028 25.281 -2.85 1 54.84 3 GLN B C 1
ATOM 695 O O . GLN B 1 3 ? -0.174 24.094 -3.156 1 54.84 3 GLN B O 1
ATOM 700 N N . LEU B 1 4 ? 1.167 25.844 -2.818 1 53.78 4 LEU B N 1
ATOM 701 C CA . LEU B 1 4 ? 2.402 25.125 -3.131 1 53.78 4 LEU B CA 1
ATOM 702 C C . LEU B 1 4 ? 2.66 24.016 -2.121 1 53.78 4 LEU B C 1
ATOM 704 O O . LEU B 1 4 ? 3.102 22.922 -2.492 1 53.78 4 LEU B O 1
ATOM 708 N N . MET B 1 5 ? 2.418 24.375 -0.884 1 58.69 5 MET B N 1
ATOM 709 C CA . MET B 1 5 ? 2.609 23.359 0.14 1 58.69 5 MET B CA 1
ATOM 710 C C . MET B 1 5 ? 1.658 22.188 -0.076 1 58.69 5 MET B C 1
ATOM 712 O O . MET B 1 5 ? 2.043 21.031 0.095 1 58.69 5 MET B O 1
ATOM 716 N N . ASN B 1 6 ? 0.523 22.688 -0.584 1 64.06 6 ASN B N 1
ATOM 717 C CA . ASN B 1 6 ? -0.45 21.641 -0.872 1 64.06 6 ASN B CA 1
ATOM 718 C C . ASN B 1 6 ? -0.002 20.766 -2.037 1 64.06 6 ASN B C 1
ATOM 720 O O . ASN B 1 6 ? -0.146 19.531 -1.991 1 64.06 6 ASN B O 1
ATOM 724 N N . ASP B 1 7 ? 0.679 21.547 -2.961 1 75.62 7 ASP B N 1
ATOM 725 C CA . ASP B 1 7 ? 1.067 20.781 -4.141 1 75.62 7 ASP B CA 1
ATOM 726 C C . ASP B 1 7 ? 2.201 19.812 -3.816 1 75.62 7 ASP B C 1
ATOM 728 O O . ASP B 1 7 ? 2.168 18.641 -4.227 1 75.62 7 ASP B O 1
ATOM 732 N N . THR B 1 8 ? 3.148 20.297 -3.053 1 80.44 8 THR B N 1
ATOM 733 C CA . THR B 1 8 ? 4.312 19.469 -2.773 1 80.44 8 THR B CA 1
ATOM 734 C C . THR B 1 8 ? 3.959 18.344 -1.798 1 80.44 8 THR B C 1
ATOM 736 O O . THR B 1 8 ? 4.219 17.172 -2.068 1 80.44 8 THR B O 1
ATOM 739 N N . TYR B 1 9 ? 3.279 18.734 -0.746 1 83.94 9 TYR B N 1
ATOM 740 C CA . TYR B 1 9 ? 2.953 17.734 0.265 1 83.94 9 TYR B CA 1
ATOM 741 C C . TYR B 1 9 ? 1.868 16.797 -0.235 1 83.94 9 TYR B C 1
ATOM 743 O O . TYR B 1 9 ? 1.87 15.609 0.1 1 83.94 9 TYR B O 1
ATOM 751 N N . GLY B 1 10 ? 1.044 17.406 -1.017 1 88.88 10 GLY B N 1
ATOM 752 C CA . GLY B 1 10 ? 0.043 16.547 -1.641 1 88.88 10 GLY B CA 1
ATOM 753 C C . GLY B 1 10 ? 0.635 15.547 -2.613 1 88.88 10 GLY B C 1
ATOM 754 O O . GLY B 1 10 ? 0.265 14.375 -2.602 1 88.88 10 GLY B O 1
ATOM 755 N N . ALA B 1 11 ? 1.454 16.016 -3.418 1 91.56 11 ALA B N 1
ATOM 756 C CA . ALA B 1 11 ? 2.125 15.133 -4.363 1 91.56 11 ALA B CA 1
ATOM 757 C C . ALA B 1 11 ? 2.918 14.055 -3.637 1 91.56 11 ALA B C 1
ATOM 759 O O . ALA B 1 11 ? 2.908 12.891 -4.043 1 91.56 11 ALA B O 1
ATOM 760 N N . PHE B 1 12 ? 3.607 14.445 -2.604 1 91.75 12 PHE B N 1
ATOM 761 C CA . PHE B 1 12 ? 4.383 13.477 -1.833 1 91.75 12 PHE B CA 1
ATOM 762 C C . PHE B 1 12 ? 3.471 12.445 -1.189 1 91.75 12 PHE B C 1
ATOM 764 O O . PHE B 1 12 ? 3.783 11.25 -1.188 1 91.75 12 PHE B O 1
ATOM 771 N N . LEU B 1 13 ? 2.352 12.906 -0.642 1 93.62 13 LEU B N 1
ATOM 772 C CA . LEU B 1 13 ? 1.406 11.977 -0.024 1 93.62 13 LEU B CA 1
ATOM 773 C C . LEU B 1 13 ? 0.898 10.961 -1.04 1 93.62 13 LEU B C 1
ATOM 775 O O . LEU B 1 13 ? 0.933 9.758 -0.787 1 93.62 13 LEU B O 1
ATOM 779 N N . ILE B 1 14 ? 0.507 11.406 -2.205 1 95.62 14 ILE B N 1
ATOM 780 C CA . ILE B 1 14 ? -0.01 10.516 -3.234 1 95.62 14 ILE B CA 1
ATOM 781 C C . ILE B 1 14 ? 1.083 9.539 -3.67 1 95.62 14 ILE B C 1
ATOM 783 O O . ILE B 1 14 ? 0.835 8.336 -3.809 1 95.62 14 ILE B O 1
ATOM 787 N N . GLY B 1 15 ? 2.242 10.062 -3.867 1 96.25 15 GLY B N 1
ATOM 788 C CA . GLY B 1 15 ? 3.354 9.203 -4.254 1 96.25 15 GLY B CA 1
ATOM 789 C C . GLY B 1 15 ? 3.658 8.125 -3.23 1 96.25 15 GLY B C 1
ATOM 790 O O . GLY B 1 15 ? 3.914 6.977 -3.592 1 96.25 15 GLY B O 1
ATOM 791 N N . ALA B 1 16 ? 3.629 8.484 -2.027 1 97.38 16 ALA B N 1
ATOM 792 C CA . ALA B 1 16 ? 3.902 7.527 -0.958 1 97.38 16 ALA B CA 1
ATOM 793 C C . ALA B 1 16 ? 2.814 6.461 -0.881 1 97.38 16 ALA B C 1
ATOM 795 O O . ALA B 1 16 ? 3.104 5.285 -0.636 1 97.38 16 ALA B O 1
ATOM 796 N N . LEU B 1 17 ? 1.574 6.844 -1.039 1 97.88 17 LEU B N 1
ATOM 797 C CA . LEU B 1 17 ? 0.469 5.895 -1.003 1 97.88 17 LEU B CA 1
ATOM 798 C C . LEU B 1 17 ? 0.553 4.918 -2.172 1 97.88 17 LEU B C 1
ATOM 800 O O . LEU B 1 17 ? 0.368 3.713 -1.995 1 97.88 17 LEU B O 1
ATOM 804 N N . VAL B 1 18 ? 0.885 5.41 -3.332 1 97.56 18 VAL B N 1
ATOM 805 C CA . VAL B 1 18 ? 1.04 4.57 -4.516 1 97.56 18 VAL B CA 1
ATOM 806 C C . VAL B 1 18 ? 2.223 3.623 -4.324 1 97.56 18 VAL B C 1
ATOM 808 O O . VAL B 1 18 ? 2.121 2.428 -4.609 1 97.56 18 VAL B O 1
ATOM 811 N N . ALA B 1 19 ? 3.291 4.164 -3.871 1 98.25 19 ALA B N 1
ATOM 812 C CA . ALA B 1 19 ? 4.465 3.334 -3.611 1 98.25 19 ALA B CA 1
ATOM 813 C C . ALA B 1 19 ? 4.141 2.227 -2.611 1 98.25 19 ALA B C 1
ATOM 815 O O . ALA B 1 19 ? 4.586 1.088 -2.773 1 98.25 19 ALA B O 1
ATOM 816 N N . THR B 1 20 ? 3.404 2.527 -1.589 1 98.5 20 THR B N 1
ATOM 817 C CA . THR B 1 20 ? 3.008 1.544 -0.585 1 98.5 20 THR B CA 1
ATOM 818 C C . THR B 1 20 ? 2.148 0.449 -1.211 1 98.5 20 THR B C 1
ATOM 820 O O . THR B 1 20 ? 2.34 -0.735 -0.926 1 98.5 20 THR B O 1
ATOM 823 N N . PHE B 1 21 ? 1.234 0.85 -2.078 1 98.31 21 PHE B N 1
ATOM 824 C CA . PHE B 1 21 ? 0.379 -0.088 -2.797 1 98.31 21 PHE B CA 1
ATOM 825 C C . PHE B 1 21 ? 1.211 -1.03 -3.658 1 98.31 21 PHE B C 1
ATOM 827 O O . PHE B 1 21 ? 1.03 -2.248 -3.607 1 98.31 21 PHE B O 1
ATOM 834 N N . ILE B 1 22 ? 2.129 -0.49 -4.379 1 98.12 22 ILE B N 1
ATOM 835 C CA . ILE B 1 22 ? 2.99 -1.264 -5.266 1 98.12 22 ILE B CA 1
ATOM 836 C C . ILE B 1 22 ? 3.895 -2.176 -4.438 1 98.12 22 ILE B C 1
ATOM 838 O O . ILE B 1 22 ? 4.145 -3.322 -4.816 1 98.12 22 ILE B O 1
ATOM 842 N N . SER B 1 23 ? 4.32 -1.647 -3.332 1 98.44 23 SER B N 1
ATOM 843 C CA . SER B 1 23 ? 5.164 -2.449 -2.453 1 98.44 23 SER B CA 1
ATOM 844 C C . SER B 1 23 ? 4.418 -3.682 -1.947 1 98.44 23 SER B C 1
ATOM 846 O O . SER B 1 23 ? 5.012 -4.75 -1.791 1 98.44 23 SER B O 1
ATOM 848 N N . GLY B 1 24 ? 3.158 -3.553 -1.594 1 98.06 24 GLY B N 1
ATOM 849 C CA . GLY B 1 24 ? 2.352 -4.715 -1.262 1 98.06 24 GLY B CA 1
ATOM 850 C C . GLY B 1 24 ? 2.309 -5.75 -2.371 1 98.06 24 GLY B C 1
ATOM 851 O O . GLY B 1 24 ? 2.559 -6.934 -2.135 1 98.06 24 GLY B O 1
ATOM 852 N N . MET B 1 25 ? 2.07 -5.254 -3.543 1 97.38 25 MET B N 1
ATOM 853 C CA . MET B 1 25 ? 2.059 -6.133 -4.707 1 97.38 25 MET B CA 1
ATOM 854 C C . MET B 1 25 ? 3.398 -6.844 -4.867 1 97.38 25 MET B C 1
ATOM 856 O O . MET B 1 25 ? 3.441 -8.055 -5.078 1 97.38 25 MET B O 1
ATOM 860 N N . ASN B 1 26 ? 4.469 -6.109 -4.82 1 97.88 26 ASN B N 1
ATOM 861 C CA . ASN B 1 26 ? 5.809 -6.664 -5 1 97.88 26 ASN B CA 1
ATOM 862 C C . ASN B 1 26 ? 6.121 -7.727 -3.949 1 97.88 26 ASN B C 1
ATOM 864 O O . ASN B 1 26 ? 6.785 -8.719 -4.246 1 97.88 26 ASN B O 1
ATOM 868 N N . THR B 1 27 ? 5.645 -7.531 -2.779 1 98 27 THR B N 1
ATOM 869 C CA . THR B 1 27 ? 5.867 -8.5 -1.709 1 98 27 THR B CA 1
ATOM 870 C C . THR B 1 27 ? 5.199 -9.828 -2.037 1 98 27 THR B C 1
ATOM 872 O O . THR B 1 27 ? 5.832 -10.883 -1.956 1 98 27 THR B O 1
ATOM 875 N N . LEU B 1 28 ? 3.945 -9.758 -2.457 1 96.94 28 LEU B N 1
ATOM 876 C CA . LEU B 1 28 ? 3.252 -11 -2.791 1 96.94 28 LEU B CA 1
ATOM 877 C C . LEU B 1 28 ? 3.875 -11.656 -4.02 1 96.94 28 LEU B C 1
ATOM 879 O O . LEU B 1 28 ? 4.031 -12.883 -4.059 1 96.94 28 LEU B O 1
ATOM 883 N N . GLN B 1 29 ? 4.258 -10.828 -4.949 1 95.81 29 GLN B N 1
ATOM 884 C CA . GLN B 1 29 ? 4.918 -11.359 -6.137 1 95.81 29 GLN B CA 1
ATOM 885 C C . GLN B 1 29 ? 6.199 -12.102 -5.77 1 95.81 29 GLN B C 1
ATOM 887 O O . GLN B 1 29 ? 6.5 -13.148 -6.34 1 95.81 29 GLN B O 1
ATOM 892 N N . THR B 1 30 ? 6.891 -11.5 -4.906 1 97 30 THR B N 1
ATOM 893 C CA . THR B 1 30 ? 8.133 -12.133 -4.473 1 97 30 THR B CA 1
ATOM 894 C C . THR B 1 30 ? 7.855 -13.453 -3.764 1 97 30 THR B C 1
ATOM 896 O O . THR B 1 30 ? 8.523 -14.453 -4.023 1 97 30 THR B O 1
ATOM 899 N N . ILE B 1 31 ? 6.891 -13.508 -2.91 1 95.62 31 ILE B N 1
ATOM 900 C CA . ILE B 1 31 ? 6.52 -14.734 -2.203 1 95.62 31 ILE B CA 1
ATOM 901 C C . ILE B 1 31 ? 6.121 -15.812 -3.209 1 95.62 31 ILE B C 1
ATOM 903 O O . ILE B 1 31 ? 6.566 -16.953 -3.111 1 95.62 31 ILE B O 1
ATOM 907 N N . LEU B 1 32 ? 5.387 -15.469 -4.172 1 94.12 32 LEU B N 1
ATOM 908 C CA . LEU B 1 32 ? 4.941 -16.406 -5.195 1 94.12 32 LEU B CA 1
ATOM 909 C C . LEU B 1 32 ? 6.113 -16.875 -6.047 1 94.12 32 LEU B C 1
ATOM 911 O O . LEU B 1 32 ? 6.156 -18.047 -6.461 1 94.12 32 LEU B O 1
ATOM 915 N N . TYR B 1 33 ? 7 -15.938 -6.32 1 95.12 33 TYR B N 1
ATOM 916 C CA . TYR B 1 33 ? 8.188 -16.281 -7.098 1 95.12 33 TYR B CA 1
ATOM 917 C C . TYR B 1 33 ? 8.938 -17.453 -6.457 1 95.12 33 TYR B C 1
ATOM 919 O O . TYR B 1 33 ? 9.289 -18.422 -7.133 1 95.12 33 TYR B O 1
ATOM 927 N N . PHE B 1 34 ? 9.133 -17.438 -5.211 1 95.69 34 PHE B N 1
ATOM 928 C CA . PHE B 1 34 ? 9.938 -18.453 -4.555 1 95.69 34 PHE B CA 1
ATOM 929 C C . PHE B 1 34 ? 9.141 -19.75 -4.375 1 95.69 34 PHE B C 1
ATOM 931 O O . PHE B 1 34 ? 9.719 -20.828 -4.25 1 95.69 34 PHE B O 1
ATOM 938 N N . ARG B 1 35 ? 7.828 -19.625 -4.414 1 93.5 35 ARG B N 1
ATOM 939 C CA . ARG B 1 35 ? 6.977 -20.812 -4.352 1 93.5 35 ARG B CA 1
ATOM 940 C C . ARG B 1 35 ? 6.898 -21.5 -5.711 1 93.5 35 ARG B C 1
ATOM 942 O O . ARG B 1 35 ? 6.867 -22.719 -5.789 1 93.5 35 ARG B O 1
ATOM 949 N N . LEU B 1 36 ? 7 -20.781 -6.777 1 92.25 36 LEU B N 1
ATOM 950 C CA . LEU B 1 36 ? 6.773 -21.328 -8.117 1 92.25 36 LEU B CA 1
ATOM 951 C C . LEU B 1 36 ? 8.094 -21.656 -8.805 1 92.25 36 LEU B C 1
ATOM 953 O O . LEU B 1 36 ? 8.148 -22.547 -9.648 1 92.25 36 LEU B O 1
ATOM 957 N N . TYR B 1 37 ? 9.117 -20.953 -8.469 1 93.06 37 TYR B N 1
ATOM 958 C CA . TYR B 1 37 ? 10.391 -21.141 -9.164 1 93.06 37 TYR B CA 1
ATOM 959 C C . TYR B 1 37 ? 11.516 -21.406 -8.172 1 93.06 37 TYR B C 1
ATOM 961 O O . TYR B 1 37 ? 12.531 -20.703 -8.188 1 93.06 37 TYR B O 1
ATOM 969 N N . PRO B 1 38 ? 11.422 -22.453 -7.383 1 92.81 38 PRO B N 1
ATOM 970 C CA . PRO B 1 38 ? 12.438 -22.766 -6.375 1 92.81 38 PRO B CA 1
ATOM 971 C C . PRO B 1 38 ? 13.758 -23.219 -6.988 1 92.81 38 PRO B C 1
ATOM 973 O O . PRO B 1 38 ? 14.805 -23.141 -6.34 1 92.81 38 PRO B O 1
ATOM 976 N N . ASP B 1 39 ? 13.734 -23.609 -8.242 1 95.81 39 ASP B N 1
ATOM 977 C CA . ASP B 1 39 ? 14.922 -24.203 -8.859 1 95.81 39 ASP B CA 1
ATOM 978 C C . ASP B 1 39 ? 15.688 -23.156 -9.68 1 95.81 39 ASP B C 1
ATOM 980 O O . ASP B 1 39 ? 16.719 -23.469 -10.281 1 95.81 39 ASP B O 1
ATOM 984 N N . ASP B 1 40 ? 15.234 -22.031 -9.766 1 95.31 40 ASP B N 1
ATOM 985 C CA . ASP B 1 40 ? 15.922 -20.984 -10.508 1 95.31 40 ASP B CA 1
ATOM 986 C C . ASP B 1 40 ? 17.328 -20.75 -9.953 1 95.31 40 ASP B C 1
ATOM 988 O O . ASP B 1 40 ? 17.578 -21 -8.773 1 95.31 40 ASP B O 1
ATOM 992 N N . PRO B 1 41 ? 18.203 -20.359 -10.797 1 96.69 41 PRO B N 1
ATOM 993 C CA . PRO B 1 41 ? 19.562 -20.078 -10.336 1 96.69 41 PRO B CA 1
ATOM 994 C C . PRO B 1 41 ? 19.609 -19.078 -9.18 1 96.69 41 PRO B C 1
ATOM 996 O O . PRO B 1 41 ? 18.766 -18.188 -9.102 1 96.69 41 PRO B O 1
ATOM 999 N N . SER B 1 42 ? 20.562 -19.25 -8.352 1 96.19 42 SER B N 1
ATOM 1000 C CA . SER B 1 42 ? 20.688 -18.453 -7.141 1 96.19 42 SER B CA 1
ATOM 1001 C C . SER B 1 42 ? 20.859 -16.969 -7.484 1 96.19 42 SER B C 1
ATOM 1003 O O . SER B 1 42 ? 20.406 -16.094 -6.73 1 96.19 42 SER B O 1
ATOM 1005 N N . LYS B 1 43 ? 21.438 -16.703 -8.641 1 96.88 43 LYS B N 1
ATOM 1006 C CA . LYS B 1 43 ? 21.641 -15.32 -9.039 1 96.88 43 LYS B CA 1
ATOM 1007 C C . LYS B 1 43 ? 20.312 -14.609 -9.25 1 96.8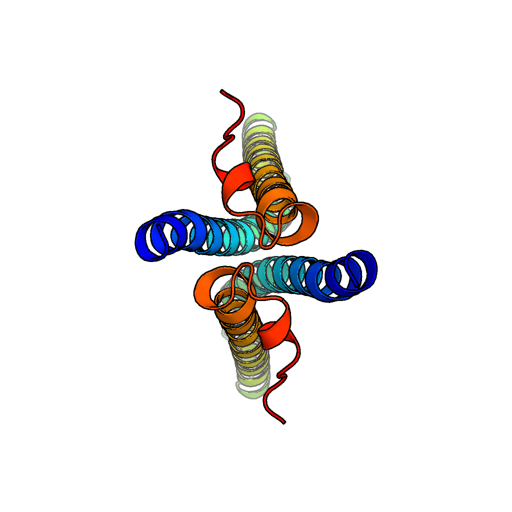8 43 LYS B C 1
ATOM 1009 O O . LYS B 1 43 ? 20.156 -13.453 -8.844 1 96.88 43 LYS B O 1
ATOM 1014 N N . LEU B 1 44 ? 19.359 -15.266 -9.922 1 96.12 44 LEU B N 1
ATOM 1015 C CA . LEU B 1 44 ? 18.031 -14.695 -10.148 1 96.12 44 LEU B CA 1
ATOM 1016 C C . LEU B 1 44 ? 17.266 -14.547 -8.836 1 96.12 44 LEU B C 1
ATOM 1018 O O . LEU B 1 44 ? 16.609 -13.523 -8.602 1 96.12 44 LEU B O 1
ATOM 1022 N N . GLN B 1 45 ? 17.375 -15.5 -8.047 1 97.12 45 GLN B N 1
ATOM 1023 C CA . GLN B 1 45 ? 16.75 -15.438 -6.727 1 97.12 45 GLN B CA 1
ATOM 1024 C C . GLN B 1 45 ? 17.281 -14.266 -5.91 1 97.12 45 GLN B C 1
ATOM 1026 O O . GLN B 1 45 ? 16.531 -13.57 -5.234 1 97.12 45 GLN B O 1
ATOM 1031 N N . ALA B 1 46 ? 18.516 -14.086 -6.027 1 97 46 ALA B N 1
ATOM 1032 C CA . ALA B 1 46 ? 19.156 -12.977 -5.312 1 97 46 ALA B CA 1
ATOM 1033 C C . ALA B 1 46 ? 18.656 -11.633 -5.836 1 97 46 ALA B C 1
ATOM 1035 O O . ALA B 1 46 ? 18.453 -10.695 -5.062 1 97 46 ALA B O 1
ATOM 1036 N N . LEU B 1 47 ? 18.438 -11.547 -7.125 1 97.31 47 LEU B N 1
ATOM 1037 C CA . LEU B 1 47 ? 17.953 -10.312 -7.734 1 97.31 47 LEU B CA 1
ATOM 1038 C C . LEU B 1 47 ? 16.547 -9.992 -7.238 1 97.31 47 LEU B C 1
ATOM 1040 O O . LEU B 1 47 ? 16.25 -8.844 -6.895 1 97.31 47 LEU B O 1
ATOM 1044 N N . VAL B 1 48 ? 15.734 -10.984 -7.184 1 97.19 48 VAL B N 1
ATOM 1045 C CA . VAL B 1 48 ? 14.359 -10.805 -6.727 1 97.19 48 VAL B CA 1
ATOM 1046 C C . VAL B 1 48 ? 14.352 -10.32 -5.281 1 97.19 48 VAL B C 1
ATOM 1048 O O . VAL B 1 48 ? 13.625 -9.391 -4.934 1 97.19 48 VAL B O 1
ATOM 1051 N N . VAL B 1 49 ? 15.164 -10.891 -4.461 1 97.38 49 VAL B N 1
ATOM 1052 C CA . VAL B 1 49 ? 15.25 -10.5 -3.057 1 97.38 49 VAL B CA 1
ATOM 1053 C C . VAL B 1 49 ? 15.781 -9.078 -2.945 1 97.38 49 VAL B C 1
ATOM 1055 O O . VAL B 1 49 ? 15.297 -8.281 -2.133 1 97.38 49 VAL B O 1
ATOM 1058 N N . ALA B 1 50 ? 16.75 -8.781 -3.756 1 97.88 50 ALA B N 1
ATOM 1059 C CA . ALA B 1 50 ? 17.344 -7.445 -3.725 1 97.88 50 ALA B CA 1
ATOM 1060 C C . ALA B 1 50 ? 16.328 -6.379 -4.098 1 97.88 50 ALA B C 1
ATOM 1062 O O . ALA B 1 50 ? 16.25 -5.324 -3.461 1 97.88 50 ALA B O 1
ATOM 1063 N N . VAL B 1 51 ? 15.547 -6.625 -5.133 1 97.94 51 VAL B N 1
ATOM 1064 C CA . VAL B 1 51 ? 14.516 -5.684 -5.574 1 97.94 51 VAL B CA 1
ATOM 1065 C C . VAL B 1 51 ? 13.484 -5.488 -4.465 1 97.94 51 VAL B C 1
ATOM 1067 O O . VAL B 1 51 ? 13.07 -4.359 -4.191 1 97.94 51 VAL B O 1
ATOM 1070 N N . LEU B 1 52 ? 13.094 -6.586 -3.836 1 98.12 52 LEU B N 1
ATOM 1071 C CA . LEU B 1 52 ? 12.141 -6.492 -2.734 1 98.12 52 LEU B CA 1
ATOM 1072 C C . LEU B 1 52 ? 12.711 -5.645 -1.598 1 98.12 52 LEU B C 1
ATOM 1074 O O . LEU B 1 52 ? 12.016 -4.785 -1.054 1 98.12 52 LEU B O 1
ATOM 1078 N N . CYS B 1 53 ? 13.977 -5.93 -1.243 1 97.94 53 CYS B N 1
ATOM 1079 C CA . CYS B 1 53 ? 14.617 -5.203 -0.15 1 97.94 53 CYS B CA 1
ATOM 1080 C C . CYS B 1 53 ? 14.703 -3.715 -0.463 1 97.94 53 CYS B C 1
ATOM 1082 O O . CYS B 1 53 ? 14.43 -2.877 0.399 1 97.94 53 CYS B O 1
ATOM 1084 N N . LEU B 1 54 ? 15.086 -3.379 -1.667 1 98.25 54 LEU B N 1
ATOM 1085 C CA . LEU B 1 54 ? 15.172 -1.984 -2.086 1 98.25 54 LEU B CA 1
ATOM 1086 C C . LEU B 1 54 ? 13.797 -1.32 -2.043 1 98.25 54 LEU B C 1
ATOM 1088 O O . LEU B 1 54 ? 13.672 -0.187 -1.573 1 98.25 54 LEU B O 1
ATOM 1092 N N . ASP B 1 55 ? 12.852 -2.021 -2.525 1 98.38 55 ASP B N 1
ATOM 1093 C CA . ASP B 1 55 ? 11.484 -1.518 -2.549 1 98.38 55 ASP B CA 1
ATOM 1094 C C . ASP B 1 55 ? 10.969 -1.266 -1.135 1 98.38 55 ASP B C 1
ATOM 1096 O O . ASP B 1 55 ? 10.398 -0.209 -0.855 1 98.38 55 ASP B O 1
ATOM 1100 N N . LEU B 1 56 ? 11.18 -2.191 -0.172 1 97.75 56 LEU B N 1
ATOM 1101 C CA . LEU B 1 56 ? 10.719 -2.055 1.206 1 97.75 56 LEU B CA 1
ATOM 1102 C C . LEU B 1 56 ? 11.445 -0.921 1.915 1 97.75 56 LEU B C 1
ATOM 1104 O O . LEU B 1 56 ? 10.852 -0.191 2.709 1 97.75 56 LEU B O 1
ATOM 1108 N N . ALA B 1 57 ? 12.742 -0.796 1.643 1 97.5 57 ALA B N 1
ATOM 1109 C CA . ALA B 1 57 ? 13.516 0.305 2.213 1 97.5 57 ALA B CA 1
ATOM 1110 C C . ALA B 1 57 ? 12.992 1.652 1.721 1 97.5 57 ALA B C 1
ATOM 1112 O O . ALA B 1 57 ? 12.805 2.578 2.514 1 97.5 57 ALA B O 1
ATOM 1113 N N . HIS B 1 58 ? 12.805 1.678 0.374 1 98 58 HIS B N 1
ATOM 1114 C CA . HIS B 1 58 ? 12.273 2.893 -0.233 1 98 58 HIS B CA 1
ATOM 1115 C C . HIS B 1 58 ? 10.906 3.242 0.345 1 98 58 HIS B C 1
ATOM 1117 O O . HIS B 1 58 ? 10.664 4.391 0.729 1 98 58 HIS B O 1
ATOM 1123 N N . THR B 1 59 ? 10.016 2.289 0.481 1 97.56 59 THR B N 1
ATOM 1124 C CA . THR B 1 59 ? 8.688 2.486 1.042 1 97.56 59 THR B CA 1
ATOM 1125 C C . THR B 1 59 ? 8.766 2.889 2.512 1 97.56 59 THR B C 1
ATOM 1127 O O . THR B 1 59 ? 8.023 3.762 2.965 1 97.56 59 THR B O 1
ATOM 1130 N N . GLY B 1 60 ? 9.648 2.25 3.281 1 97.44 60 GLY B N 1
ATOM 1131 C CA . GLY B 1 60 ? 9.859 2.627 4.668 1 97.44 60 GLY B CA 1
ATOM 1132 C C . GLY B 1 60 ? 10.289 4.074 4.832 1 97.44 60 GLY B C 1
ATOM 1133 O O . GLY B 1 60 ? 9.867 4.75 5.773 1 97.44 60 GLY B O 1
ATOM 1134 N N . LEU B 1 61 ? 11.164 4.527 3.979 1 97 61 LEU B N 1
ATOM 1135 C CA . LEU B 1 61 ? 11.602 5.918 4.004 1 97 61 LEU B CA 1
ATOM 1136 C C . LEU B 1 61 ? 10.422 6.859 3.756 1 97 61 LEU B C 1
ATOM 1138 O O . LEU B 1 61 ? 10.328 7.918 4.383 1 97 61 LEU B O 1
ATOM 1142 N N . HIS B 1 62 ? 9.531 6.461 2.805 1 97.31 62 HIS B N 1
ATOM 1143 C CA . HIS B 1 62 ? 8.328 7.25 2.568 1 97.31 62 HIS B CA 1
ATOM 1144 C C . HIS B 1 62 ? 7.469 7.332 3.824 1 97.31 62 HIS B C 1
ATOM 1146 O O . HIS B 1 62 ? 6.98 8.406 4.176 1 97.31 62 HIS B O 1
ATOM 1152 N N . TRP B 1 63 ? 7.336 6.227 4.5 1 96.94 63 TRP B N 1
ATOM 1153 C CA . TRP B 1 63 ? 6.52 6.199 5.711 1 96.94 63 TRP B CA 1
ATOM 1154 C C . TRP B 1 63 ? 7.125 7.086 6.793 1 96.94 63 TRP B C 1
ATOM 1156 O O . TRP B 1 63 ? 6.41 7.816 7.48 1 96.94 63 TRP B O 1
ATOM 1166 N N . ASP B 1 64 ? 8.414 7.008 6.957 1 95.38 64 ASP B N 1
ATOM 1167 C CA . ASP B 1 64 ? 9.109 7.844 7.93 1 95.38 64 ASP B CA 1
ATOM 1168 C C . ASP B 1 64 ? 8.898 9.328 7.625 1 95.38 64 ASP B C 1
ATOM 1170 O O . ASP B 1 64 ? 8.641 10.117 8.531 1 95.38 64 ASP B O 1
ATOM 1174 N N . THR B 1 65 ? 9.039 9.648 6.383 1 93.25 65 THR B N 1
ATOM 1175 C CA . THR B 1 65 ? 8.891 11.039 5.969 1 93.25 65 THR B CA 1
ATOM 1176 C C . THR B 1 65 ? 7.461 11.516 6.176 1 93.25 65 THR B C 1
ATOM 1178 O O . THR B 1 65 ? 7.234 12.641 6.625 1 93.25 65 THR B O 1
ATOM 1181 N N . LEU B 1 66 ? 6.492 10.672 5.887 1 92.94 66 LEU B N 1
ATOM 1182 C CA . LEU B 1 66 ? 5.098 11.016 6.145 1 92.94 66 LEU B CA 1
ATOM 1183 C C . LEU B 1 66 ? 4.863 11.266 7.629 1 92.94 66 LEU B C 1
ATOM 1185 O O . LEU B 1 66 ? 4.172 12.219 7.996 1 92.94 66 LEU B O 1
ATOM 1189 N N . TRP B 1 67 ? 5.438 10.375 8.43 1 92.12 67 TRP B N 1
ATOM 1190 C CA . TRP B 1 67 ? 5.301 10.531 9.875 1 92.12 67 TRP B CA 1
ATOM 1191 C C . TRP B 1 67 ? 5.871 11.875 10.328 1 92.12 67 TRP B C 1
ATOM 1193 O O . TRP B 1 67 ? 5.223 12.609 11.07 1 92.12 67 TRP B O 1
ATOM 1203 N N . TYR B 1 68 ? 7.016 12.172 9.883 1 87.75 68 TYR B N 1
ATOM 1204 C CA . TYR B 1 68 ? 7.715 13.398 10.25 1 87.75 68 TYR B CA 1
ATOM 1205 C C . TYR B 1 68 ? 6.91 14.633 9.844 1 87.75 68 TYR B C 1
ATOM 1207 O O . TYR B 1 68 ? 6.73 15.555 10.641 1 87.75 68 TYR B O 1
ATOM 1215 N N . ILE B 1 69 ? 6.434 14.625 8.625 1 84.44 69 ILE B N 1
ATOM 1216 C CA . ILE B 1 69 ? 5.77 15.805 8.078 1 84.44 69 ILE B CA 1
ATOM 1217 C C . ILE B 1 69 ? 4.375 15.938 8.688 1 84.44 69 ILE B C 1
ATOM 1219 O O . ILE B 1 69 ? 3.996 17.016 9.148 1 84.44 69 ILE B O 1
ATOM 1223 N N . PHE B 1 70 ? 3.594 14.859 8.758 1 85.06 70 PHE B N 1
ATOM 1224 C CA . PHE B 1 70 ? 2.166 14.984 9.031 1 85.06 70 PHE B CA 1
ATOM 1225 C C . PHE B 1 70 ? 1.873 14.727 10.5 1 85.06 70 PHE B C 1
ATOM 1227 O O . PHE B 1 70 ? 0.813 15.109 11.008 1 85.06 70 PHE B O 1
ATOM 1234 N N . ILE B 1 71 ? 2.709 14.086 11.203 1 85.75 71 ILE B N 1
ATOM 1235 C CA . ILE B 1 71 ? 2.426 13.781 12.602 1 85.75 71 ILE B CA 1
ATOM 1236 C C . ILE B 1 71 ? 3.322 14.625 13.5 1 85.75 71 ILE B C 1
ATOM 1238 O O . ILE B 1 71 ? 2.832 15.359 14.359 1 85.75 71 ILE B O 1
ATOM 1242 N N . GLU B 1 72 ? 4.594 14.586 13.312 1 83.06 72 GLU B N 1
ATOM 1243 C CA . GLU B 1 72 ? 5.508 15.297 14.203 1 83.06 72 GLU B CA 1
ATOM 1244 C C . GLU B 1 72 ? 5.465 16.797 13.953 1 83.06 72 GLU B C 1
ATOM 1246 O O . GLU B 1 72 ? 5.598 17.594 14.883 1 83.06 72 GLU B O 1
ATOM 1251 N N . ASN B 1 73 ? 5.277 17.25 12.711 1 75.19 73 ASN B N 1
ATOM 1252 C CA . ASN B 1 73 ? 5.344 18.672 12.391 1 75.19 73 ASN B CA 1
ATOM 1253 C C . ASN B 1 73 ? 4.027 19.172 11.805 1 75.19 73 ASN B C 1
ATOM 1255 O O . ASN B 1 73 ? 4.016 20.125 11.008 1 75.19 73 ASN B O 1
ATOM 1259 N N . PHE B 1 74 ? 3.023 18.375 12.219 1 65.56 74 PHE B N 1
ATOM 1260 C CA . PHE B 1 74 ? 1.705 18.766 11.742 1 65.56 74 PHE B CA 1
ATOM 1261 C C . PHE B 1 74 ? 1.402 20.219 12.117 1 65.56 74 PHE B C 1
ATOM 1263 O O . PHE B 1 74 ? 1.535 20.594 13.281 1 65.56 74 PHE B O 1
ATOM 1270 N N . GLY B 1 75 ? 0.943 21 11.109 1 58.97 75 GLY B N 1
ATOM 1271 C CA . GLY B 1 75 ? 0.553 22.375 11.352 1 58.97 75 GLY B CA 1
ATOM 1272 C C . GLY B 1 75 ? 1.731 23.328 11.406 1 58.97 75 GLY B C 1
ATOM 1273 O O . GLY B 1 75 ? 1.554 24.531 11.594 1 58.97 75 GLY B O 1
ATOM 1274 N N . ASN B 1 76 ? 2.949 22.812 11.711 1 54.41 76 ASN B N 1
ATOM 1275 C CA . ASN B 1 76 ? 4.086 23.719 11.711 1 54.41 76 ASN B CA 1
ATOM 1276 C C . ASN B 1 76 ? 4.656 23.906 10.305 1 54.41 76 ASN B C 1
ATOM 1278 O O . ASN B 1 76 ? 5.562 23.172 9.898 1 54.41 76 ASN B O 1
ATOM 1282 N N . PRO B 1 77 ? 3.891 24.625 9.438 1 49.25 77 PRO B N 1
ATOM 1283 C CA . PRO B 1 77 ? 4.41 24.828 8.086 1 49.25 77 PRO B CA 1
ATOM 1284 C C . PRO B 1 77 ? 5.875 25.266 8.07 1 49.25 77 PRO B C 1
ATOM 1286 O O . PRO B 1 77 ? 6.582 25.031 7.09 1 49.25 77 PRO B O 1
ATOM 1289 N N . ASN B 1 78 ? 6.242 26.156 8.953 1 44.19 78 ASN B N 1
ATOM 1290 C CA . ASN B 1 78 ? 7.609 26.672 8.945 1 44.19 78 ASN B CA 1
ATOM 1291 C C . ASN B 1 78 ? 8.633 25.531 9 1 44.19 78 ASN B C 1
ATOM 1293 O O . ASN B 1 78 ? 9.766 25.703 8.547 1 44.19 78 ASN B O 1
ATOM 1297 N N . GLN B 1 79 ? 8.383 24.578 9.727 1 42.91 79 GLN B N 1
ATOM 1298 C CA . GLN B 1 79 ? 9.398 23.547 9.875 1 42.91 79 GLN B CA 1
ATOM 1299 C C . GLN B 1 79 ? 9.359 22.562 8.711 1 42.91 79 GLN B C 1
ATOM 1301 O O . GLN B 1 79 ? 10.211 21.672 8.609 1 42.91 79 GLN B O 1
ATOM 1306 N N . MET B 1 80 ? 8.445 22.469 7.957 1 42.66 80 MET B N 1
ATOM 1307 C CA . MET B 1 80 ? 8.438 21.562 6.812 1 42.66 80 MET B CA 1
ATOM 1308 C C . MET B 1 80 ? 9.445 22 5.758 1 42.66 80 MET B C 1
ATOM 1310 O O . MET B 1 80 ? 9.641 21.328 4.75 1 42.66 80 MET B O 1
ATOM 1314 N N . ASP B 1 81 ? 9.766 23.172 5.688 1 37.81 81 ASP B N 1
ATOM 1315 C CA . ASP B 1 81 ? 10.766 23.641 4.734 1 37.81 81 ASP B CA 1
ATOM 1316 C C . ASP B 1 81 ? 12.102 22.938 4.945 1 37.81 81 ASP B C 1
ATOM 1318 O O . ASP B 1 81 ? 13.062 23.188 4.211 1 37.81 81 ASP B O 1
ATOM 1322 N N . VAL B 1 82 ? 12.367 22.344 6.129 1 34.09 82 VAL B N 1
ATOM 1323 C CA . VAL B 1 82 ? 13.75 21.906 6.285 1 34.09 82 VAL B CA 1
ATOM 1324 C C . VAL B 1 82 ? 13.922 20.531 5.664 1 34.09 82 VAL B C 1
ATOM 1326 O O . VAL B 1 82 ? 13.547 19.516 6.262 1 34.09 82 VAL B O 1
ATOM 1329 N N . ILE B 1 83 ? 13.727 20.219 4.426 1 37.5 83 ILE B N 1
ATOM 1330 C CA . ILE B 1 83 ? 14.398 19.094 3.799 1 37.5 83 ILE B CA 1
ATOM 1331 C C . ILE B 1 83 ? 15.844 19.016 4.289 1 37.5 83 ILE B C 1
ATOM 1333 O O . ILE B 1 83 ? 16.578 20.016 4.262 1 37.5 83 ILE B O 1
ATOM 1337 N N . PRO B 1 84 ? 16.203 17.953 5.184 1 33.94 84 PRO B N 1
ATOM 1338 C CA . PRO B 1 84 ? 17.625 18.016 5.5 1 33.94 84 PRO B CA 1
ATOM 1339 C C . PRO B 1 84 ? 18.484 18.359 4.285 1 33.94 84 PRO B C 1
ATOM 1341 O O . PRO B 1 84 ? 18.297 17.797 3.205 1 33.94 84 PRO B O 1
ATOM 1344 N N . LYS B 1 85 ? 18.938 19.672 4.25 1 28.28 85 LYS B N 1
ATOM 1345 C CA . LYS 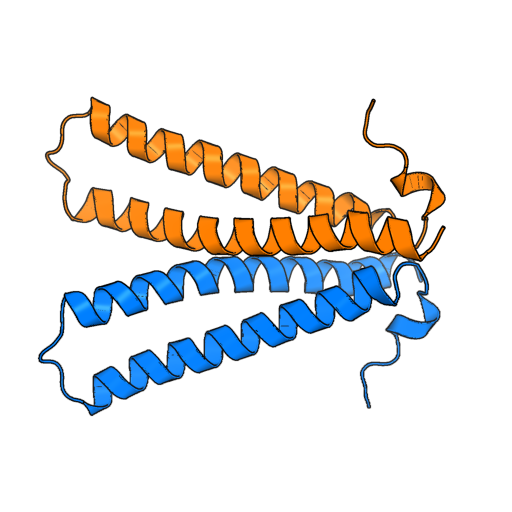B 1 85 ? 19.969 20 3.256 1 28.28 85 LYS B CA 1
ATOM 1346 C C . LYS B 1 85 ? 21.141 19.016 3.344 1 28.28 85 LYS B C 1
ATOM 1348 O O . LYS B 1 85 ? 21.547 18.625 4.441 1 28.28 85 LYS B O 1
#

pLDDT: mean 84.37, std 20.4, range [28.23, 98.5]

Organism: Amanita muscaria (strain Koide BX008) (NCBI:txid946122)

Radius of gyration: 19.26 Å; Cα contacts (8 Å, |Δi|>4): 113; chains: 2; bounding box: 43×54×37 Å

Nearest PDB structures (foldseek):
  5eiu-assembly1_D  TM=5.685E-01  e=3.768E+00  Macaca mulatta
  1wa8-assembly1_A  TM=4.526E-01  e=8.316E+00  Mycobacterium tuberculosis variant bovis
  5eiu-assembly1_D  TM=5.719E-01  e=5.823E+00  Macaca mulatta
  1wa8-assembly1_A  TM=4.536E-01  e=8.384E+00  Mycobacterium tuberculosis variant bovis

Sequence (170 aa):
MSQLMNDTYGAFLIGALVATFISGMNTLQTILYFRLYPDDPSKLQALVVAVLCLDLAHTGLHWDTLWYIFIENFGNPNQMDVIPKMSQLMNDTYGAFLIGALVATFISGMNTLQTILYFRLYPDDPSKLQALVVAVLCLDLAHTGLHWDTLWYIFIENFGNPNQMDVIPK